Protein AF-A0A1H8CJM3-F1 (afdb_monomer_lite)

Structure (mmCIF, N/CA/C/O backbone):
data_AF-A0A1H8CJM3-F1
#
_entry.id   AF-A0A1H8CJM3-F1
#
loop_
_atom_site.group_PDB
_atom_site.id
_atom_site.type_symbol
_atom_site.label_atom_id
_atom_site.label_alt_id
_atom_site.label_comp_id
_atom_site.label_asym_id
_atom_site.label_entity_id
_atom_site.label_seq_id
_atom_site.pdbx_PDB_ins_code
_atom_site.Cartn_x
_atom_site.Cartn_y
_atom_site.Cartn_z
_atom_site.occupancy
_atom_site.B_iso_or_equiv
_atom_site.auth_seq_id
_atom_site.auth_comp_id
_atom_site.auth_asym_id
_atom_site.auth_atom_id
_atom_site.pdbx_PDB_model_num
ATOM 1 N N . MET A 1 1 ? -11.624 -12.652 6.886 1.00 81.94 1 MET A N 1
ATOM 2 C CA . MET A 1 1 ? -11.262 -12.173 5.536 1.00 81.94 1 MET A CA 1
ATOM 3 C C . MET A 1 1 ? -11.920 -13.095 4.538 1.00 81.94 1 MET A C 1
ATOM 5 O O . MET A 1 1 ? -11.830 -14.307 4.714 1.00 81.94 1 MET A O 1
ATOM 9 N N . LYS A 1 2 ? -12.628 -12.530 3.566 1.00 91.25 2 LYS A N 1
ATOM 10 C CA . LYS A 1 2 ? -13.337 -13.277 2.531 1.00 91.25 2 LYS A CA 1
ATOM 11 C C . LYS A 1 2 ? -12.596 -13.039 1.211 1.00 91.25 2 LYS A C 1
ATOM 13 O O . LYS A 1 2 ? -12.269 -11.884 0.946 1.00 91.25 2 LYS A O 1
ATOM 18 N N . PRO A 1 3 ? -12.258 -14.085 0.439 1.00 92.81 3 PRO A N 1
ATOM 19 C CA . PRO A 1 3 ? -11.780 -13.911 -0.929 1.00 92.81 3 PRO A CA 1
ATOM 20 C C . PRO A 1 3 ? -12.759 -13.055 -1.738 1.00 92.81 3 PRO A C 1
ATOM 22 O O . PRO A 1 3 ? -13.968 -13.166 -1.527 1.00 92.81 3 PRO A O 1
ATOM 25 N N . LEU A 1 4 ? -12.237 -12.202 -2.624 1.00 88.31 4 LEU A N 1
ATOM 26 C CA . LEU A 1 4 ? -13.042 -11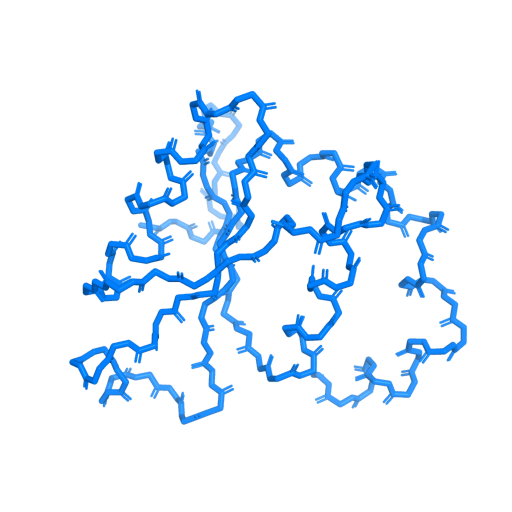.221 -3.358 1.00 88.31 4 LEU A CA 1
ATOM 27 C C . LEU A 1 4 ? -14.158 -11.884 -4.179 1.00 88.31 4 LEU A C 1
ATOM 29 O O . LEU A 1 4 ? -15.2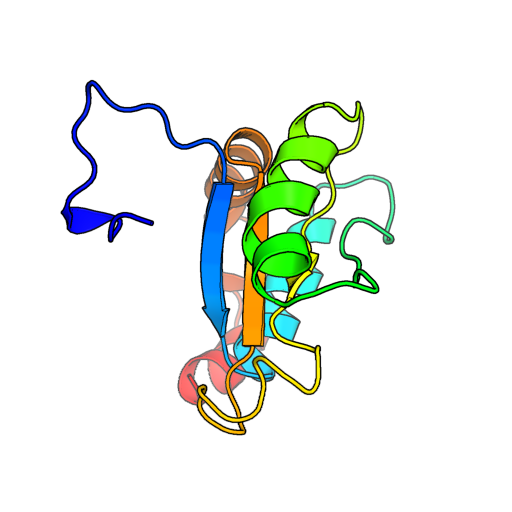91 -11.429 -4.147 1.00 88.31 4 LEU A O 1
ATOM 33 N N . ASP A 1 5 ? -13.864 -13.018 -4.815 1.00 91.81 5 ASP A N 1
ATOM 34 C CA . ASP A 1 5 ? -14.800 -13.835 -5.603 1.00 91.81 5 ASP A CA 1
ATOM 35 C C . ASP A 1 5 ? -15.962 -14.428 -4.790 1.00 91.81 5 ASP A C 1
ATOM 37 O O . ASP A 1 5 ? -16.915 -14.961 -5.355 1.00 91.81 5 ASP A O 1
ATOM 41 N N . LYS A 1 6 ? -15.885 -14.363 -3.458 1.00 93.31 6 LYS A N 1
ATOM 42 C CA . LYS A 1 6 ? -16.933 -14.840 -2.553 1.00 93.31 6 LYS A CA 1
ATOM 43 C C . LYS A 1 6 ? -17.720 -13.705 -1.910 1.00 93.31 6 LYS A C 1
ATOM 45 O O . LYS A 1 6 ? -18.689 -14.005 -1.216 1.00 93.31 6 LYS A O 1
ATOM 50 N N . VAL A 1 7 ? -17.304 -12.450 -2.068 1.00 90.94 7 VAL A N 1
ATOM 51 C CA . VAL A 1 7 ? -18.050 -11.293 -1.555 1.00 90.94 7 VAL A CA 1
ATOM 52 C C . VAL A 1 7 ? -19.353 -11.167 -2.340 1.00 90.94 7 VAL A C 1
ATOM 54 O O . VAL A 1 7 ? -19.351 -11.247 -3.565 1.00 90.94 7 VAL A O 1
ATOM 57 N N . THR A 1 8 ? -20.472 -11.056 -1.631 1.00 92.50 8 THR A N 1
ATOM 58 C CA . THR A 1 8 ? -21.802 -10.905 -2.239 1.00 92.50 8 THR A CA 1
ATOM 59 C C . THR A 1 8 ? -22.171 -9.432 -2.362 1.00 92.50 8 THR A C 1
ATOM 61 O O . THR A 1 8 ? -21.659 -8.618 -1.605 1.00 92.50 8 THR A O 1
ATOM 64 N N . GLU A 1 9 ? -23.105 -9.092 -3.250 1.00 87.38 9 GLU A N 1
ATOM 65 C CA . GLU A 1 9 ? -23.545 -7.700 -3.466 1.00 87.38 9 GLU A CA 1
ATOM 66 C C . GLU A 1 9 ? -24.122 -7.032 -2.202 1.00 87.38 9 GLU A C 1
ATOM 68 O O . GLU A 1 9 ? -24.002 -5.823 -2.036 1.00 87.38 9 GLU A O 1
ATOM 73 N N . ASP A 1 10 ? -24.686 -7.816 -1.278 1.00 92.38 10 ASP A N 1
ATOM 74 C CA . ASP A 1 10 ? -25.222 -7.319 -0.001 1.00 92.38 10 ASP A CA 1
ATOM 75 C C . ASP A 1 10 ? -24.137 -7.043 1.065 1.00 92.38 10 ASP A C 1
ATOM 77 O O . ASP A 1 10 ? -24.442 -6.588 2.171 1.00 92.38 10 ASP A O 1
ATOM 81 N N . GLU A 1 11 ? -22.872 -7.369 0.784 1.00 91.19 11 GLU A N 1
ATOM 82 C CA . GLU A 1 11 ? -21.750 -7.152 1.695 1.00 91.19 11 GLU A CA 1
ATOM 83 C C . GLU A 1 11 ? -20.947 -5.925 1.267 1.00 91.19 11 GLU A C 1
ATOM 85 O O . GLU A 1 11 ? -20.465 -5.842 0.143 1.00 91.19 11 GLU A O 1
ATOM 90 N N . GLU A 1 12 ? -20.718 -5.005 2.201 1.00 89.31 12 GLU A N 1
ATOM 91 C CA . GLU A 1 12 ? -19.870 -3.837 1.972 1.00 89.31 12 GLU A CA 1
ATOM 92 C C . GLU A 1 12 ? -18.468 -4.081 2.567 1.00 89.31 12 GLU A C 1
ATOM 94 O O . GLU A 1 12 ? -18.315 -4.143 3.798 1.00 89.31 12 GLU A O 1
ATOM 99 N N . PRO A 1 13 ? -17.417 -4.242 1.740 1.00 93.50 13 PRO A N 1
ATOM 100 C CA . PRO A 1 13 ? -16.056 -4.365 2.239 1.00 93.50 13 PRO A CA 1
ATOM 101 C C . PRO A 1 13 ? -15.631 -3.092 2.971 1.00 93.50 13 PRO A C 1
ATOM 103 O O . PRO A 1 13 ? -15.969 -1.983 2.579 1.00 93.50 13 PRO A O 1
ATOM 106 N N . LYS A 1 14 ? -14.831 -3.236 4.030 1.00 94.25 14 LYS A N 1
ATOM 107 C CA . LYS A 1 14 ? -14.215 -2.080 4.712 1.00 94.25 14 LYS A CA 1
ATOM 108 C C . LYS A 1 14 ? -12.744 -1.899 4.362 1.00 94.25 14 LYS A C 1
ATOM 110 O O . LYS A 1 14 ? -12.234 -0.784 4.384 1.00 94.25 14 LYS A O 1
ATOM 115 N N . VAL A 1 15 ? -12.066 -2.990 4.018 1.00 96.88 15 VAL A N 1
ATOM 116 C CA . VAL A 1 15 ? -10.643 -3.004 3.673 1.00 96.88 15 VAL A CA 1
ATOM 117 C C . VAL A 1 15 ? -10.408 -4.043 2.589 1.00 96.88 15 VAL A C 1
ATOM 119 O O . VAL A 1 15 ? -10.887 -5.174 2.701 1.00 96.88 15 VAL A O 1
ATOM 122 N N . ILE A 1 16 ? -9.616 -3.675 1.588 1.00 97.56 16 ILE A N 1
ATOM 123 C CA . ILE A 1 16 ? -9.047 -4.594 0.606 1.00 97.56 16 ILE A CA 1
ATOM 124 C C . ILE A 1 16 ? -7.633 -4.953 1.047 1.00 97.56 16 ILE A C 1
ATOM 126 O O . ILE A 1 16 ? -6.833 -4.074 1.360 1.00 97.56 16 ILE A O 1
ATOM 130 N N . VAL A 1 17 ? -7.326 -6.248 1.095 1.00 97.94 17 VAL A N 1
ATOM 131 C CA . VAL A 1 17 ? -6.013 -6.759 1.503 1.00 97.94 17 VAL A CA 1
ATOM 132 C C . VAL A 1 17 ? -5.414 -7.552 0.353 1.00 97.94 17 VAL A C 1
ATOM 134 O O . VAL A 1 17 ? -5.917 -8.619 0.001 1.00 97.94 17 VAL A O 1
ATOM 137 N N . PHE A 1 18 ? -4.305 -7.062 -0.188 1.00 97.75 18 PHE A N 1
ATOM 138 C CA . PHE A 1 18 ? -3.493 -7.787 -1.154 1.00 97.75 18 PHE A CA 1
ATOM 139 C C . PHE A 1 18 ? -2.351 -8.511 -0.449 1.00 97.75 18 PHE A C 1
ATOM 141 O O . PHE A 1 18 ? -1.706 -7.947 0.433 1.00 97.75 18 PHE A O 1
ATOM 148 N N . LEU A 1 19 ? -2.067 -9.743 -0.868 1.00 97.06 19 LEU A N 1
ATOM 149 C CA . LEU A 1 19 ? -0.819 -10.431 -0.543 1.00 97.06 19 LEU A CA 1
ATOM 150 C C . LEU A 1 19 ? 0.152 -10.196 -1.693 1.00 97.06 19 LEU A C 1
ATOM 152 O O . LEU A 1 19 ? -0.144 -10.569 -2.825 1.00 97.06 19 LEU A O 1
ATOM 156 N N . VAL A 1 20 ? 1.266 -9.529 -1.408 1.00 98.06 20 VAL A N 1
ATOM 157 C CA . VAL A 1 20 ? 2.093 -8.892 -2.435 1.00 98.06 20 VAL A CA 1
ATOM 158 C C . VAL A 1 20 ? 3.577 -9.128 -2.235 1.00 98.06 20 VAL A C 1
ATOM 160 O O . VAL A 1 20 ? 4.066 -9.165 -1.106 1.00 98.06 20 VAL A O 1
ATOM 163 N N . ASN A 1 21 ? 4.295 -9.250 -3.348 1.00 97.44 21 ASN A N 1
ATOM 164 C CA . ASN A 1 21 ? 5.751 -9.234 -3.384 1.00 97.44 21 ASN A CA 1
ATOM 165 C C . ASN A 1 21 ? 6.308 -7.796 -3.458 1.00 97.44 21 ASN A C 1
ATOM 167 O O . ASN A 1 21 ? 5.560 -6.818 -3.490 1.00 97.44 21 ASN A O 1
ATOM 171 N N . ALA A 1 22 ? 7.635 -7.657 -3.493 1.00 97.19 22 ALA A N 1
ATOM 172 C CA . ALA A 1 22 ? 8.288 -6.349 -3.545 1.00 97.19 22 ALA A CA 1
ATOM 173 C C . ALA A 1 22 ? 7.901 -5.513 -4.782 1.00 97.19 22 ALA A C 1
ATOM 175 O O . ALA A 1 22 ? 7.694 -4.310 -4.648 1.00 97.19 22 ALA A O 1
ATOM 176 N N . ASP A 1 23 ? 7.754 -6.132 -5.956 1.00 97.50 23 ASP A N 1
ATOM 177 C CA . ASP A 1 23 ? 7.386 -5.424 -7.190 1.00 97.50 23 ASP A CA 1
ATOM 178 C C . ASP A 1 23 ? 5.947 -4.904 -7.124 1.00 97.50 23 ASP A C 1
ATOM 180 O O . ASP A 1 23 ? 5.674 -3.747 -7.449 1.00 97.50 23 ASP A O 1
ATOM 184 N N . GLN A 1 24 ? 5.031 -5.729 -6.618 1.00 97.94 24 GLN A N 1
ATOM 185 C CA . GLN A 1 24 ? 3.644 -5.340 -6.377 1.00 97.94 24 GLN A CA 1
ATOM 186 C C . GLN A 1 24 ? 3.539 -4.229 -5.322 1.00 97.94 24 GLN A C 1
ATOM 188 O O . GLN A 1 24 ? 2.752 -3.304 -5.504 1.00 97.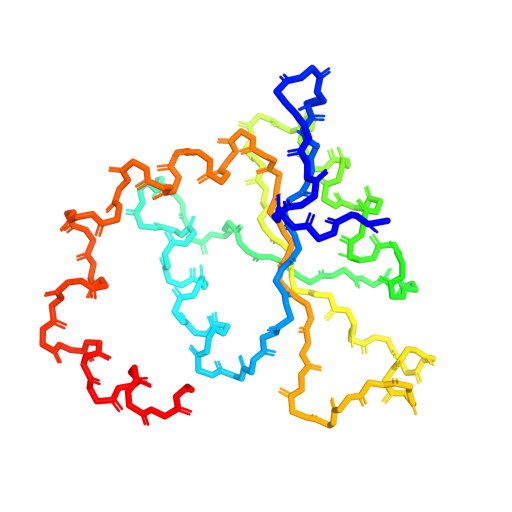94 24 GLN A O 1
ATOM 193 N N . ILE A 1 25 ? 4.358 -4.255 -4.261 1.00 97.75 25 ILE A N 1
ATOM 194 C CA . ILE A 1 25 ? 4.440 -3.148 -3.290 1.00 97.75 25 ILE A CA 1
ATOM 195 C C . ILE A 1 25 ? 4.917 -1.868 -3.970 1.00 97.75 25 ILE A C 1
ATOM 197 O O .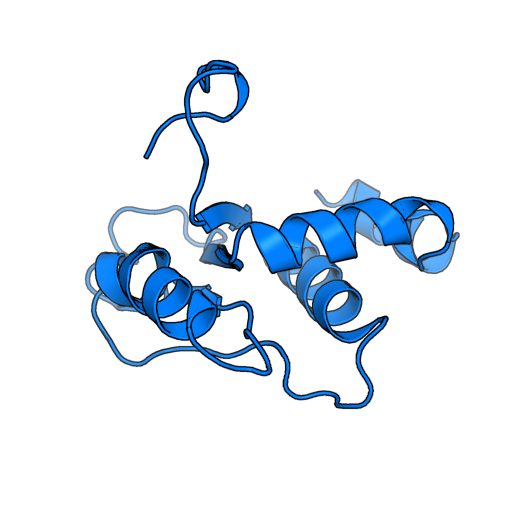 ILE A 1 25 ? 4.340 -0.814 -3.713 1.00 97.75 25 ILE A O 1
ATOM 201 N N . SER A 1 26 ? 5.940 -1.928 -4.829 1.00 96.88 26 SER A N 1
ATOM 202 C CA . SER A 1 26 ? 6.410 -0.752 -5.572 1.00 96.88 26 SER A CA 1
ATOM 203 C C . SER A 1 26 ? 5.301 -0.155 -6.437 1.00 96.88 26 SER A C 1
ATOM 205 O O . SER A 1 26 ? 5.070 1.052 -6.373 1.00 96.88 26 SER A O 1
ATOM 207 N N . GLY A 1 27 ? 4.574 -0.997 -7.177 1.00 97.25 27 GLY A N 1
ATOM 208 C CA . GLY A 1 27 ? 3.438 -0.568 -7.993 1.00 97.25 27 GLY A CA 1
ATOM 209 C C . GLY A 1 27 ? 2.322 0.059 -7.158 1.00 97.25 27 GLY A C 1
ATOM 210 O O . GLY A 1 27 ? 1.942 1.203 -7.391 1.00 97.25 27 GLY A O 1
ATOM 211 N N . LEU A 1 28 ? 1.839 -0.646 -6.133 1.00 97.94 28 LEU A N 1
ATOM 212 C CA . LEU A 1 28 ? 0.757 -0.164 -5.269 1.00 97.94 28 LEU A CA 1
ATOM 213 C C . LEU A 1 28 ? 1.143 1.091 -4.484 1.00 97.94 28 LEU A C 1
ATOM 215 O O . LEU A 1 28 ? 0.306 1.963 -4.283 1.00 97.94 28 LEU A O 1
ATOM 219 N N . THR A 1 29 ? 2.408 1.218 -4.075 1.00 97.81 29 THR A N 1
ATOM 220 C CA . THR A 1 29 ? 2.881 2.409 -3.359 1.00 97.81 29 THR A CA 1
ATOM 221 C C . THR A 1 29 ? 2.888 3.634 -4.257 1.00 97.81 29 THR A C 1
ATOM 223 O O . THR A 1 29 ? 2.433 4.701 -3.845 1.00 97.81 29 THR A O 1
ATOM 226 N N . PHE A 1 30 ? 3.382 3.490 -5.488 1.00 96.88 30 PHE A N 1
ATOM 227 C CA . PHE A 1 30 ? 3.355 4.581 -6.455 1.00 96.88 30 PHE A CA 1
ATOM 228 C C . PHE A 1 30 ? 1.914 4.935 -6.830 1.00 96.88 30 PHE A C 1
ATOM 230 O O . PHE A 1 30 ? 1.556 6.108 -6.877 1.00 96.88 30 PHE A O 1
ATOM 237 N N . PHE A 1 31 ? 1.067 3.919 -7.010 1.00 97.56 31 PHE A N 1
ATOM 238 C CA . PHE A 1 31 ? -0.324 4.118 -7.384 1.00 97.56 31 PHE A CA 1
ATOM 239 C C . PHE A 1 31 ? -1.152 4.792 -6.290 1.00 97.56 31 PHE A C 1
ATOM 241 O O . PHE A 1 31 ? -1.893 5.720 -6.578 1.00 97.56 31 PHE A O 1
ATOM 248 N N . ALA A 1 32 ? -0.967 4.408 -5.026 1.00 97.50 32 ALA A N 1
ATOM 249 C CA . ALA A 1 32 ? -1.680 5.008 -3.898 1.00 97.50 32 ALA A CA 1
ATOM 250 C C . ALA A 1 32 ? -1.411 6.516 -3.727 1.00 97.50 32 ALA A C 1
ATOM 252 O O . ALA A 1 32 ? -2.195 7.193 -3.064 1.00 97.50 32 ALA A O 1
ATOM 253 N N . ASN A 1 33 ? -0.325 7.035 -4.311 1.00 97.25 33 ASN A N 1
ATOM 254 C CA . ASN A 1 33 ? 0.031 8.455 -4.300 1.00 97.25 33 ASN A CA 1
ATOM 255 C C . ASN A 1 33 ? -0.269 9.173 -5.629 1.00 97.25 33 ASN A C 1
ATOM 257 O O . ASN A 1 33 ? -0.007 10.366 -5.726 1.00 97.25 33 ASN A O 1
ATOM 261 N N . TYR A 1 34 ? -0.759 8.472 -6.654 1.00 96.38 34 TYR A N 1
ATOM 262 C CA . TYR A 1 34 ? -0.862 8.995 -8.020 1.00 96.38 34 TYR A CA 1
ATOM 263 C C . TYR A 1 34 ? -1.778 10.224 -8.132 1.00 96.38 34 TYR A C 1
ATOM 265 O O . TYR A 1 34 ? -1.416 11.217 -8.756 1.00 96.38 34 TYR A O 1
ATOM 273 N N . ASP A 1 35 ? -2.943 10.152 -7.503 1.00 94.81 35 ASP A N 1
ATOM 274 C CA . ASP A 1 35 ? -4.021 11.145 -7.525 1.00 94.81 35 ASP A CA 1
ATOM 275 C C . ASP A 1 35 ? -4.047 12.032 -6.266 1.00 94.81 35 ASP A C 1
ATOM 277 O O . ASP A 1 35 ? -4.922 12.881 -6.109 1.00 94.81 35 ASP A O 1
ATOM 281 N N . GLN A 1 36 ? -3.083 11.855 -5.361 1.00 94.62 36 GLN A N 1
ATOM 282 C CA . GLN A 1 36 ? -3.048 12.554 -4.080 1.00 94.62 36 GLN A CA 1
ATOM 283 C C . GLN A 1 36 ? -2.162 13.809 -4.136 1.00 94.62 36 GLN A C 1
ATOM 285 O O . GLN A 1 36 ? -1.109 13.812 -4.776 1.00 94.62 36 GLN A O 1
ATOM 290 N N . PRO A 1 37 ? -2.526 14.887 -3.414 1.00 93.56 37 PRO A N 1
ATOM 291 C CA . PRO A 1 37 ? -1.716 16.104 -3.354 1.00 93.56 37 PRO A CA 1
ATOM 292 C C . PRO A 1 37 ? -0.433 15.931 -2.524 1.00 93.56 37 PRO A C 1
ATOM 294 O O . PRO A 1 37 ? 0.464 16.774 -2.590 1.00 93.56 37 PRO A O 1
ATOM 297 N N . THR A 1 38 ? -0.341 14.865 -1.723 1.00 94.81 38 THR A N 1
ATOM 298 C CA . THR A 1 38 ? 0.825 14.537 -0.894 1.00 94.81 38 THR A CA 1
ATOM 299 C C . THR A 1 38 ? 1.468 13.219 -1.328 1.00 94.81 38 THR A C 1
ATOM 301 O O . THR A 1 38 ? 0.908 12.463 -2.115 1.00 94.81 38 THR A O 1
ATOM 304 N N . GLN A 1 39 ? 2.670 12.938 -0.818 1.00 94.31 39 GLN A N 1
ATOM 305 C CA . GLN A 1 39 ? 3.455 11.740 -1.162 1.00 94.31 39 GLN A CA 1
ATOM 306 C C . GLN A 1 39 ? 3.573 10.745 0.007 1.00 94.31 39 GLN A C 1
ATOM 308 O O . GLN A 1 39 ? 4.381 9.819 -0.029 1.00 94.31 39 GLN A O 1
ATOM 313 N N . ASP A 1 40 ? 2.800 10.949 1.074 1.00 95.56 40 ASP A N 1
ATOM 314 C CA . ASP A 1 40 ? 2.872 10.198 2.326 1.00 95.56 40 ASP A CA 1
ATOM 315 C C . ASP A 1 40 ? 1.629 9.321 2.567 1.00 95.56 40 ASP A C 1
ATOM 317 O O . ASP A 1 40 ? 1.257 9.072 3.716 1.00 95.56 40 ASP A O 1
ATOM 321 N N . ASN A 1 41 ? 1.004 8.823 1.491 1.00 97.31 41 ASN A N 1
ATOM 322 C CA . ASN A 1 41 ? -0.259 8.065 1.528 1.00 97.31 41 ASN A CA 1
ATOM 323 C C . ASN A 1 41 ? -0.090 6.556 1.757 1.00 97.31 41 ASN A C 1
ATOM 325 O O . ASN A 1 41 ? -1.058 5.797 1.725 1.00 97.31 41 ASN A O 1
ATOM 329 N N . VAL A 1 42 ? 1.140 6.108 2.014 1.00 98.06 42 VAL A N 1
ATOM 330 C CA . VAL A 1 42 ? 1.457 4.719 2.364 1.00 98.06 42 VAL A CA 1
ATOM 331 C C . VAL A 1 42 ? 2.302 4.703 3.623 1.00 98.06 42 VAL A C 1
ATOM 333 O O . VAL A 1 42 ? 3.262 5.462 3.749 1.00 98.06 42 VAL A O 1
ATOM 336 N N . THR A 1 43 ? 1.956 3.835 4.568 1.00 96.75 43 THR A N 1
ATOM 337 C CA . THR A 1 43 ? 2.658 3.745 5.848 1.00 96.75 43 THR A CA 1
ATOM 338 C C . THR A 1 43 ? 2.889 2.304 6.296 1.00 96.75 43 THR A C 1
ATOM 340 O O . THR A 1 43 ? 2.303 1.356 5.775 1.00 96.75 43 THR A O 1
ATOM 343 N N . THR A 1 44 ? 3.773 2.133 7.275 1.00 95.81 44 THR A N 1
ATOM 344 C CA . THR A 1 44 ? 3.945 0.877 8.014 1.00 95.81 44 THR A CA 1
ATOM 345 C C . THR A 1 44 ? 3.530 1.107 9.460 1.00 95.81 44 THR A C 1
ATOM 347 O O . THR A 1 44 ? 3.673 2.206 9.992 1.00 95.81 44 THR A O 1
ATOM 350 N N . PHE A 1 45 ? 3.018 0.066 10.112 1.00 94.12 45 PHE A N 1
ATOM 351 C CA . PHE A 1 45 ? 2.535 0.159 11.485 1.00 94.12 45 PHE A CA 1
ATOM 352 C C . PHE A 1 45 ? 3.298 -0.786 12.411 1.00 94.12 45 PHE A C 1
ATOM 354 O O . PHE A 1 45 ? 3.450 -1.972 12.112 1.00 94.12 45 PHE A O 1
ATOM 361 N N . PHE A 1 46 ? 3.730 -0.276 13.567 1.00 94.62 46 PHE A N 1
ATOM 362 C CA . PHE A 1 46 ? 4.296 -1.103 14.627 1.00 94.62 46 PHE A CA 1
ATOM 363 C C . PHE A 1 46 ? 3.176 -1.806 15.403 1.00 94.62 46 PHE A C 1
ATOM 365 O O . PHE A 1 46 ? 2.523 -1.218 16.261 1.00 94.62 46 PHE A O 1
ATOM 372 N N . GLY A 1 47 ? 2.956 -3.084 15.106 1.00 93.31 47 GLY A N 1
ATOM 373 C CA . GLY A 1 47 ? 1.967 -3.909 15.791 1.00 93.31 47 GLY A CA 1
ATOM 374 C C . GLY A 1 47 ? 1.974 -5.343 15.284 1.00 93.31 47 GLY A C 1
ATOM 375 O O . GLY A 1 47 ? 2.763 -5.697 14.414 1.00 93.31 47 GLY A O 1
ATOM 376 N N . ALA A 1 48 ? 1.086 -6.176 15.825 1.00 95.56 48 ALA A N 1
ATOM 377 C CA . ALA A 1 48 ? 0.912 -7.540 15.332 1.00 95.56 48 ALA A CA 1
ATOM 378 C C . ALA A 1 48 ? 0.374 -7.551 13.891 1.00 95.56 48 ALA A C 1
ATOM 380 O O . ALA A 1 48 ? -0.302 -6.612 13.466 1.00 95.56 48 ALA A O 1
ATOM 381 N N . GLY A 1 49 ? 0.589 -8.648 13.164 1.00 93.69 49 GLY A N 1
ATOM 382 C CA . GLY A 1 49 ? 0.224 -8.748 11.749 1.00 93.69 49 GLY A CA 1
ATOM 383 C C . GLY A 1 49 ? -1.256 -8.504 11.488 1.00 93.69 49 GLY A C 1
ATOM 384 O O . GLY A 1 49 ? -1.613 -7.799 10.551 1.00 93.69 49 GLY A O 1
ATOM 385 N N . CYS A 1 50 ? -2.136 -8.988 12.367 1.00 93.75 50 CYS A N 1
ATOM 386 C CA . CYS A 1 50 ? -3.569 -8.702 12.282 1.00 93.75 50 CYS A CA 1
ATOM 387 C C . CYS A 1 50 ? -3.903 -7.211 12.476 1.00 93.75 50 CYS A C 1
ATOM 389 O O . CYS A 1 50 ? -4.846 -6.714 11.862 1.00 93.75 50 CYS A O 1
ATOM 391 N N . HIS A 1 51 ? -3.128 -6.485 13.288 1.00 95.88 51 HIS A N 1
ATOM 392 C CA . HIS A 1 51 ? -3.330 -5.053 13.492 1.00 95.88 51 HIS A CA 1
ATOM 393 C C . HIS A 1 51 ? -2.917 -4.272 12.249 1.00 95.88 51 HIS A C 1
ATOM 395 O O . HIS A 1 51 ? -3.709 -3.476 11.763 1.00 95.88 51 HIS A O 1
ATOM 401 N N . SER A 1 52 ? -1.723 -4.528 11.707 1.00 95.56 52 SER A N 1
ATOM 402 C CA . SER A 1 52 ? -1.233 -3.829 10.511 1.00 95.56 52 SER A CA 1
ATOM 403 C C . SER A 1 52 ? -2.007 -4.187 9.237 1.00 95.56 52 SER A C 1
ATOM 405 O O . SER A 1 52 ? -2.099 -3.358 8.339 1.00 95.56 52 SER A O 1
ATOM 407 N N . THR A 1 53 ? -2.597 -5.385 9.170 1.00 96.50 53 THR A N 1
ATOM 408 C CA . THR A 1 53 ? -3.331 -5.872 7.985 1.00 96.50 53 THR A CA 1
ATOM 409 C C . THR A 1 53 ? -4.825 -5.531 8.006 1.00 96.50 53 THR A C 1
ATOM 411 O O . THR A 1 53 ? -5.431 -5.386 6.953 1.00 96.50 53 THR A O 1
ATOM 414 N N . ILE A 1 54 ? -5.460 -5.442 9.182 1.00 95.44 54 ILE A N 1
ATOM 415 C CA . ILE A 1 54 ? -6.929 -5.314 9.274 1.00 95.44 54 ILE A CA 1
ATOM 416 C C . ILE A 1 54 ? -7.338 -4.120 10.127 1.00 95.44 54 ILE A C 1
ATOM 418 O O . ILE A 1 54 ? -8.039 -3.236 9.647 1.00 95.44 54 ILE A O 1
ATOM 422 N N . LEU A 1 55 ? -6.911 -4.078 11.391 1.00 96.00 55 LEU A N 1
ATOM 423 C CA . LEU A 1 55 ? -7.440 -3.090 12.336 1.00 96.00 55 LEU A CA 1
ATOM 424 C C . LEU A 1 55 ? -6.994 -1.668 11.995 1.00 96.00 55 LEU A C 1
ATOM 426 O O . LEU A 1 55 ? -7.808 -0.757 11.980 1.00 96.00 55 LEU A O 1
ATOM 430 N N . GLN A 1 56 ? -5.716 -1.476 11.685 1.00 97.00 56 GLN A N 1
ATOM 431 C CA . GLN A 1 56 ? -5.188 -0.157 11.356 1.00 97.00 56 GLN A CA 1
ATOM 432 C C . GLN A 1 56 ? -5.719 0.402 10.032 1.00 97.00 56 GLN A C 1
ATOM 434 O O . GLN A 1 56 ? -6.072 1.575 10.024 1.00 97.00 56 GLN A O 1
ATOM 439 N N . PRO A 1 57 ? -5.868 -0.380 8.946 1.00 96.31 57 PRO A N 1
ATOM 440 C CA . PRO A 1 57 ? -6.577 0.094 7.757 1.00 96.31 57 PRO A CA 1
ATOM 441 C C . PRO A 1 57 ? -8.040 0.492 8.035 1.00 96.31 57 PRO A C 1
ATOM 443 O O . PRO A 1 57 ? -8.496 1.498 7.505 1.00 96.31 57 PRO A O 1
ATOM 446 N N . ILE A 1 58 ? -8.761 -0.227 8.910 1.00 95.94 58 ILE A N 1
ATOM 447 C CA . ILE A 1 58 ? -10.109 0.186 9.357 1.00 95.94 58 ILE A CA 1
ATOM 448 C C . ILE A 1 58 ? -10.055 1.510 10.133 1.00 95.94 58 ILE A C 1
ATOM 450 O O . ILE A 1 58 ? -10.926 2.356 9.974 1.00 95.94 58 ILE A O 1
ATOM 454 N N . GLU A 1 59 ? -9.050 1.721 10.983 1.00 96.12 59 GLU A N 1
ATOM 455 C CA . GLU A 1 59 ? -8.896 3.009 11.669 1.00 96.12 59 GLU A CA 1
ATOM 456 C C . GLU A 1 59 ? -8.522 4.139 10.694 1.00 96.12 59 GLU A C 1
ATOM 458 O O . GLU A 1 59 ? -9.037 5.247 10.827 1.00 96.12 59 GLU A O 1
ATOM 463 N N . GLN A 1 60 ? -7.695 3.867 9.677 1.00 94.19 60 GLN A N 1
ATOM 464 C CA . GLN A 1 60 ? -7.360 4.838 8.627 1.00 94.19 60 GLN A CA 1
ATOM 465 C C . GLN A 1 60 ? -8.573 5.256 7.798 1.00 94.19 60 GLN A C 1
ATOM 467 O O . GLN A 1 60 ? -8.618 6.403 7.368 1.00 94.19 60 GLN A O 1
ATOM 472 N N . SER A 1 61 ? -9.573 4.388 7.621 1.00 93.44 61 SER A N 1
ATOM 473 C CA . SER A 1 61 ? -10.805 4.743 6.901 1.00 93.44 61 SER A CA 1
ATOM 474 C C . SER A 1 61 ? -11.648 5.809 7.613 1.00 93.44 61 SER A C 1
ATOM 476 O O . SER A 1 61 ? -12.655 6.243 7.073 1.00 93.44 61 SER A O 1
ATOM 478 N N . LYS A 1 62 ? -11.291 6.194 8.845 1.00 94.25 62 LYS A N 1
ATOM 479 C CA . LYS A 1 62 ? -11.938 7.278 9.601 1.00 94.25 62 LYS A CA 1
ATOM 480 C C . LYS A 1 62 ? -11.177 8.606 9.496 1.00 94.25 62 LYS A C 1
ATOM 482 O O . LYS A 1 62 ? -11.617 9.593 10.077 1.00 94.25 62 LYS A O 1
ATOM 487 N N . SER A 1 63 ? -10.010 8.606 8.850 1.00 92.06 63 SER A N 1
ATOM 488 C CA . SER A 1 63 ? -9.195 9.796 8.593 1.00 92.06 63 SER A CA 1
ATOM 489 C C . SER A 1 63 ? -9.727 10.537 7.370 1.00 92.06 63 SER A C 1
ATOM 491 O O . SER A 1 63 ? -10.155 9.895 6.416 1.00 92.06 63 SER A O 1
ATOM 493 N N . ASP A 1 64 ? -9.603 11.864 7.357 1.00 88.31 64 ASP A N 1
ATOM 494 C CA . ASP A 1 64 ? -9.909 12.681 6.172 1.00 88.31 64 ASP A CA 1
ATOM 495 C C . ASP A 1 64 ? -8.998 12.326 4.984 1.00 88.31 64 ASP A C 1
ATOM 497 O O . ASP A 1 64 ? -9.378 12.470 3.826 1.00 88.31 64 ASP A O 1
ATOM 501 N N . THR A 1 65 ? -7.781 11.855 5.275 1.00 88.38 65 THR A N 1
ATOM 502 C CA . THR A 1 65 ? -6.807 11.370 4.291 1.00 88.38 65 THR A CA 1
ATOM 503 C C . THR A 1 65 ? -6.401 9.931 4.631 1.00 88.38 65 THR A C 1
ATOM 505 O O . THR A 1 65 ? -5.449 9.705 5.391 1.00 88.38 65 THR A O 1
ATOM 508 N N . PRO A 1 66 ? -7.157 8.927 4.151 1.00 94.00 66 PRO A N 1
ATOM 509 C CA . PRO A 1 66 ? -6.898 7.526 4.457 1.00 94.00 66 PRO A CA 1
ATOM 510 C C . PRO A 1 66 ? -5.606 7.038 3.795 1.00 94.00 66 PRO A C 1
ATOM 512 O O . PRO A 1 66 ? -5.435 7.122 2.580 1.00 94.00 66 PRO A O 1
ATOM 515 N N . LYS A 1 67 ? -4.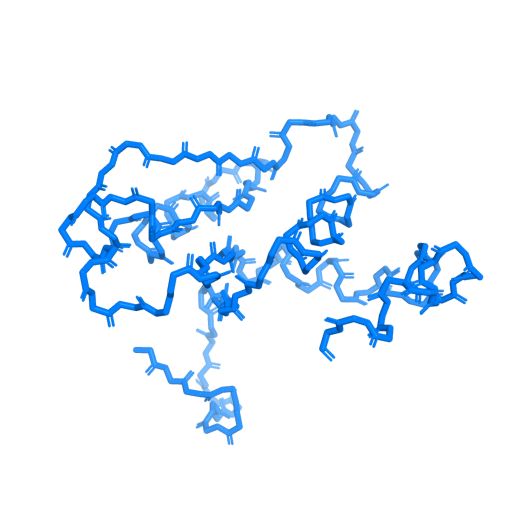703 6.458 4.592 1.00 96.69 67 LYS A N 1
ATOM 516 C CA . LYS A 1 67 ? -3.452 5.869 4.092 1.00 96.69 67 LYS A CA 1
ATOM 517 C C . LYS A 1 67 ? -3.596 4.372 3.850 1.00 96.69 67 LYS A C 1
ATOM 519 O O . LYS A 1 67 ? -4.258 3.671 4.616 1.00 96.69 67 LYS A O 1
ATOM 524 N N . ALA A 1 68 ? -2.908 3.863 2.832 1.00 97.94 68 ALA A N 1
ATOM 525 C CA . ALA A 1 68 ? -2.697 2.430 2.671 1.00 97.94 68 ALA A CA 1
ATOM 526 C C . ALA A 1 68 ? -1.573 1.935 3.599 1.00 97.94 68 ALA A C 1
ATOM 528 O O . ALA A 1 68 ? -0.662 2.685 3.964 1.00 97.94 68 ALA A O 1
ATOM 529 N N . LEU A 1 69 ? -1.622 0.660 3.986 1.00 98.19 69 LEU A N 1
ATOM 530 C CA . LEU A 1 69 ? -0.663 0.068 4.915 1.00 98.19 69 LEU A CA 1
ATOM 531 C C . LEU A 1 69 ? 0.087 -1.114 4.322 1.00 98.19 69 LEU A C 1
ATOM 533 O O . LEU A 1 69 ? -0.513 -2.066 3.822 1.00 98.19 69 LEU A O 1
ATOM 537 N N . ILE A 1 70 ? 1.402 -1.105 4.519 1.00 98.38 70 ILE A N 1
ATOM 538 C CA . ILE A 1 70 ? 2.246 -2.288 4.382 1.00 98.38 70 ILE A CA 1
ATOM 539 C C . ILE A 1 70 ? 2.239 -3.026 5.728 1.00 98.38 70 ILE A C 1
ATOM 541 O O . ILE A 1 70 ? 2.684 -2.499 6.753 1.00 98.38 70 ILE A O 1
ATOM 545 N N . GLY A 1 71 ? 1.713 -4.248 5.720 1.00 97.12 71 GLY A N 1
ATOM 546 C CA . GLY A 1 71 ? 1.542 -5.102 6.895 1.00 97.12 71 GLY A CA 1
ATOM 547 C C . GLY A 1 71 ? 2.283 -6.432 6.778 1.00 97.12 71 GLY A C 1
ATOM 548 O O . GLY A 1 71 ? 3.117 -6.628 5.894 1.00 97.12 71 GLY A O 1
ATOM 549 N N . LEU A 1 72 ? 2.005 -7.346 7.713 1.00 96.75 72 LEU A N 1
ATOM 550 C CA . LEU A 1 72 ? 2.739 -8.613 7.877 1.00 96.75 72 LEU A CA 1
ATOM 551 C C . LEU A 1 72 ? 4.256 -8.423 8.047 1.00 96.75 72 LEU A C 1
ATOM 553 O O . LEU A 1 72 ? 5.040 -9.289 7.665 1.00 96.75 72 LEU A O 1
ATOM 557 N N . THR A 1 73 ? 4.676 -7.295 8.620 1.00 95.94 73 THR A N 1
ATOM 558 C CA . THR A 1 73 ? 6.081 -6.962 8.899 1.00 95.94 73 THR A CA 1
ATOM 559 C C . THR A 1 73 ? 6.552 -7.469 10.263 1.00 95.94 73 THR A C 1
ATOM 561 O O . THR A 1 73 ? 7.753 -7.510 10.527 1.00 95.94 73 THR A O 1
ATOM 564 N N . ASP A 1 74 ? 5.633 -7.879 11.139 1.00 95.81 74 ASP A N 1
ATOM 565 C CA . ASP A 1 74 ? 5.966 -8.288 12.496 1.00 95.81 74 ASP A CA 1
ATOM 566 C C . ASP A 1 74 ? 6.596 -9.696 12.542 1.00 95.81 74 ASP A C 1
ATOM 568 O O . ASP A 1 74 ? 6.130 -10.618 11.861 1.00 95.81 74 ASP A O 1
ATOM 572 N N . PRO A 1 75 ? 7.615 -9.929 13.393 1.00 95.12 75 PRO A N 1
ATOM 573 C CA . PRO A 1 75 ? 8.309 -11.218 13.445 1.00 95.12 75 PRO A CA 1
ATOM 574 C C . PRO A 1 75 ? 7.418 -12.417 13.787 1.00 95.12 75 PRO A C 1
ATOM 576 O O . PRO A 1 75 ? 7.790 -13.555 13.498 1.00 95.12 75 PRO A O 1
ATOM 579 N N . SER A 1 76 ? 6.272 -12.193 14.441 1.00 94.00 76 SER A N 1
ATOM 580 C CA . SER A 1 76 ? 5.366 -13.279 14.807 1.00 94.00 76 SER A CA 1
ATOM 581 C C . SER A 1 76 ? 4.586 -13.792 13.596 1.00 94.00 76 SER A C 1
ATOM 583 O O . SER A 1 76 ? 4.504 -15.006 13.425 1.00 94.00 76 SER A O 1
ATOM 585 N N . ALA A 1 77 ? 4.127 -12.907 12.705 1.00 94.31 77 ALA A N 1
ATOM 586 C CA . ALA A 1 77 ? 3.462 -13.280 11.461 1.00 94.31 77 ALA A CA 1
ATOM 587 C C . ALA A 1 77 ? 4.444 -13.759 10.383 1.00 94.31 77 ALA A C 1
ATOM 589 O O . ALA A 1 77 ? 4.128 -14.714 9.675 1.00 94.31 77 ALA A O 1
ATOM 590 N N . ARG A 1 78 ? 5.655 -13.173 10.292 1.00 95.25 78 ARG A N 1
ATOM 591 C CA . ARG A 1 78 ? 6.675 -13.535 9.276 1.00 95.25 78 ARG A CA 1
ATOM 592 C C . ARG A 1 78 ? 7.025 -15.027 9.238 1.00 95.25 78 ARG A C 1
ATOM 594 O O . ARG A 1 78 ? 7.492 -15.507 8.214 1.00 95.25 78 ARG A O 1
ATOM 601 N N . LYS A 1 79 ? 6.814 -15.761 10.334 1.00 95.56 79 LYS A N 1
ATOM 602 C CA . LYS A 1 79 ? 7.066 -17.210 10.429 1.00 95.56 79 LYS A CA 1
ATOM 603 C C . LYS A 1 79 ? 6.073 -18.060 9.632 1.00 95.56 79 LYS A C 1
ATOM 605 O O . LYS A 1 79 ? 6.373 -19.213 9.346 1.00 95.56 79 LYS A O 1
ATOM 610 N N . PHE A 1 80 ? 4.895 -17.517 9.334 1.00 94.94 80 PHE A N 1
ATOM 611 C CA . PHE A 1 80 ? 3.753 -18.265 8.803 1.00 94.94 80 PHE A CA 1
ATOM 612 C C . PHE A 1 80 ? 3.359 -17.852 7.382 1.00 94.94 80 PHE A C 1
ATOM 614 O O . PHE A 1 80 ? 2.384 -18.366 6.844 1.00 94.94 80 PHE A O 1
ATOM 621 N N . VAL A 1 81 ? 4.100 -16.925 6.778 1.00 95.06 81 VAL A N 1
ATOM 622 C CA . VAL A 1 81 ? 3.862 -16.420 5.423 1.00 95.06 81 VAL A CA 1
ATOM 623 C C . VAL A 1 81 ? 5.131 -16.559 4.592 1.00 95.06 81 VAL A C 1
ATOM 625 O O . VAL A 1 81 ? 6.232 -16.629 5.139 1.00 95.06 81 VAL A O 1
ATOM 628 N N . ASP A 1 82 ? 4.987 -16.612 3.268 1.00 97.12 82 ASP A N 1
ATOM 629 C CA . ASP A 1 82 ? 6.140 -16.724 2.378 1.00 97.12 82 ASP A CA 1
ATOM 630 C C . ASP A 1 82 ? 7.131 -15.563 2.591 1.00 97.12 82 ASP A C 1
ATOM 632 O O . ASP A 1 82 ? 6.757 -14.410 2.843 1.00 97.12 82 ASP A O 1
ATOM 636 N N . LYS A 1 83 ? 8.429 -15.874 2.486 1.00 96.56 83 LYS A N 1
ATOM 637 C CA . LYS A 1 83 ? 9.516 -14.925 2.757 1.00 96.56 83 LYS A CA 1
ATOM 638 C C . LYS A 1 83 ? 9.472 -13.677 1.865 1.00 96.56 83 LYS A C 1
ATOM 640 O O . LYS A 1 83 ? 9.974 -12.641 2.293 1.00 96.56 83 LYS A O 1
ATOM 645 N N . ASN A 1 84 ? 8.868 -13.771 0.681 1.00 96.38 84 ASN A N 1
ATOM 646 C CA . ASN A 1 84 ? 8.760 -12.688 -0.291 1.00 96.38 84 ASN A CA 1
ATOM 647 C C . ASN A 1 84 ? 7.414 -11.955 -0.232 1.00 96.38 84 ASN A C 1
ATOM 649 O O . ASN A 1 84 ? 7.260 -10.958 -0.927 1.00 96.38 84 ASN A O 1
ATOM 653 N N . ILE A 1 85 ? 6.451 -12.435 0.561 1.00 97.62 85 ILE A N 1
ATOM 654 C CA . ILE A 1 85 ? 5.089 -11.896 0.605 1.00 97.62 85 ILE A CA 1
ATOM 655 C C . ILE A 1 85 ? 4.890 -11.029 1.842 1.00 97.62 85 ILE A C 1
ATOM 657 O O . ILE A 1 85 ? 5.172 -11.460 2.957 1.00 97.62 85 ILE A O 1
ATOM 661 N N . LEU A 1 86 ? 4.341 -9.835 1.655 1.00 98.00 86 LEU A N 1
ATOM 662 C CA . LEU A 1 86 ? 3.774 -8.975 2.696 1.00 98.00 86 LEU A CA 1
ATOM 663 C C . LEU A 1 86 ? 2.297 -8.715 2.387 1.00 98.00 86 LEU A C 1
ATOM 665 O O . LEU A 1 86 ? 1.771 -9.208 1.389 1.00 98.00 86 LEU A O 1
ATOM 669 N N . SER A 1 87 ? 1.615 -7.950 3.239 1.00 98.06 87 SER A N 1
ATOM 670 C CA . SER A 1 87 ? 0.279 -7.449 2.914 1.00 98.06 87 SER A CA 1
ATOM 671 C C . SER A 1 87 ? 0.330 -5.987 2.497 1.00 98.06 87 SER A C 1
ATOM 673 O O . SER A 1 87 ? 1.059 -5.203 3.102 1.00 98.06 87 SER A O 1
ATOM 675 N N . PHE A 1 88 ? -0.517 -5.602 1.550 1.00 98.62 88 PHE A N 1
ATOM 676 C CA . PHE A 1 88 ? -0.835 -4.210 1.254 1.00 98.62 88 PHE A CA 1
ATOM 677 C C . PHE A 1 88 ? -2.333 -4.014 1.453 1.00 98.62 88 PHE A C 1
ATOM 679 O O . PHE A 1 88 ? -3.137 -4.648 0.773 1.00 98.62 88 PHE A O 1
ATOM 686 N N . SER A 1 89 ? -2.704 -3.211 2.444 1.00 98.38 89 SER A N 1
ATOM 687 C CA . SER A 1 89 ? -4.090 -3.064 2.892 1.00 98.38 89 SER A CA 1
ATOM 688 C C . SER A 1 89 ? -4.582 -1.650 2.633 1.00 98.38 89 SER A C 1
ATOM 690 O O . SER A 1 89 ? -3.900 -0.690 2.987 1.00 98.38 89 SER A O 1
ATOM 692 N N . ILE A 1 90 ? -5.755 -1.525 2.023 1.00 98.06 90 ILE A N 1
ATOM 693 C CA . ILE A 1 90 ? -6.312 -0.258 1.546 1.00 98.06 90 ILE A CA 1
ATOM 694 C C . ILE A 1 90 ? -7.733 -0.118 2.098 1.00 98.06 90 ILE A C 1
ATOM 696 O O . ILE A 1 90 ? -8.517 -1.063 1.959 1.00 98.06 90 ILE A O 1
ATOM 700 N N . PRO A 1 91 ? -8.091 1.016 2.723 1.00 97.31 91 PRO A N 1
ATOM 701 C CA . PRO A 1 91 ? -9.487 1.339 3.011 1.00 97.31 91 PRO A CA 1
ATOM 702 C C . PRO A 1 91 ? -10.348 1.232 1.746 1.00 97.31 91 PRO A C 1
ATOM 704 O O . PRO A 1 91 ? -9.904 1.631 0.674 1.00 97.31 91 PRO A O 1
ATOM 707 N N . TYR A 1 92 ? -11.554 0.670 1.848 1.00 95.50 92 TYR A N 1
ATOM 708 C CA . TYR A 1 92 ? -12.341 0.320 0.658 1.00 95.50 92 TYR A CA 1
ATOM 709 C C . TYR A 1 92 ? -12.688 1.527 -0.225 1.00 95.50 92 TYR A C 1
ATOM 711 O O . TYR A 1 92 ? -12.480 1.462 -1.430 1.00 95.50 92 TYR A O 1
ATOM 719 N N . GLU A 1 93 ? -13.110 2.648 0.363 1.00 94.12 93 GLU A N 1
ATOM 720 C CA . GLU A 1 93 ? -13.385 3.882 -0.393 1.00 94.12 93 GLU A CA 1
ATOM 721 C C . GLU A 1 93 ? -12.144 4.361 -1.158 1.00 94.12 93 GLU A C 1
ATOM 723 O O . GLU A 1 93 ? -12.213 4.643 -2.350 1.00 94.12 93 GLU A O 1
ATOM 728 N N . ARG A 1 94 ? -10.974 4.325 -0.508 1.00 95.81 94 ARG A N 1
ATOM 729 C CA . ARG A 1 94 ? -9.702 4.671 -1.149 1.00 95.81 94 ARG A CA 1
ATOM 730 C C . ARG A 1 94 ? -9.341 3.710 -2.284 1.00 95.81 94 ARG A C 1
ATOM 732 O O . ARG A 1 94 ? -8.741 4.119 -3.272 1.00 95.81 94 ARG A O 1
ATOM 739 N N . PHE A 1 95 ? -9.678 2.430 -2.148 1.00 96.69 95 PHE A N 1
ATOM 740 C CA . PHE A 1 95 ? -9.476 1.452 -3.213 1.00 96.69 95 PHE A CA 1
ATOM 741 C C . PHE A 1 95 ? -10.328 1.769 -4.449 1.00 96.69 95 PHE A C 1
ATOM 743 O O . PHE A 1 95 ? -9.800 1.663 -5.550 1.00 96.69 95 PHE A O 1
ATOM 750 N N . LEU A 1 96 ? -11.585 2.195 -4.279 1.00 95.50 96 LEU A N 1
ATOM 751 C CA . LEU A 1 96 ? -12.455 2.582 -5.399 1.00 95.50 96 LEU A CA 1
ATOM 752 C C . LEU A 1 96 ? -11.888 3.790 -6.158 1.00 95.50 96 LEU A C 1
ATOM 754 O O . LEU A 1 96 ? -11.785 3.756 -7.378 1.00 95.50 96 LEU A O 1
ATOM 758 N N . GLU A 1 97 ? -11.412 4.812 -5.440 1.00 95.62 97 GLU A N 1
ATOM 759 C CA . GLU A 1 97 ? -10.736 5.963 -6.061 1.00 95.62 97 GLU A CA 1
ATOM 760 C C . GLU A 1 97 ? -9.487 5.543 -6.849 1.00 95.62 97 GLU A C 1
ATOM 762 O O . GLU A 1 97 ? -9.208 6.058 -7.932 1.00 95.62 97 GLU A O 1
ATOM 767 N N . MET A 1 98 ? -8.706 4.602 -6.310 1.00 96.75 98 MET A N 1
ATOM 768 C CA . MET A 1 98 ? -7.568 4.043 -7.035 1.00 96.75 98 MET A CA 1
ATOM 769 C C . MET A 1 98 ? -8.039 3.272 -8.274 1.00 96.75 98 MET A C 1
ATOM 771 O O . MET A 1 98 ? -7.458 3.447 -9.336 1.00 96.75 98 MET A O 1
ATOM 775 N N . GLU A 1 99 ? -9.084 2.450 -8.176 1.00 96.00 99 GLU A N 1
ATOM 776 C CA . GLU A 1 99 ? -9.633 1.680 -9.300 1.00 96.00 99 GLU A CA 1
ATOM 777 C C . GLU A 1 99 ? -10.046 2.580 -10.476 1.00 96.00 99 GLU A C 1
ATOM 779 O O . GLU A 1 99 ? -9.647 2.313 -11.613 1.00 96.00 99 GLU A O 1
ATOM 784 N N . ASP A 1 100 ? -10.716 3.701 -10.198 1.00 96.81 100 ASP A N 1
ATOM 785 C CA . ASP A 1 100 ? -11.128 4.685 -11.210 1.00 96.81 100 ASP A CA 1
ATOM 786 C C . ASP A 1 100 ? -9.936 5.302 -11.968 1.00 96.81 100 ASP A C 1
ATOM 788 O O . ASP A 1 100 ? -10.050 5.689 -13.132 1.00 96.81 100 ASP A O 1
ATOM 792 N N . ASN A 1 101 ? -8.757 5.351 -11.342 1.00 96.38 101 ASN A N 1
ATOM 793 C CA . ASN A 1 101 ? -7.541 5.905 -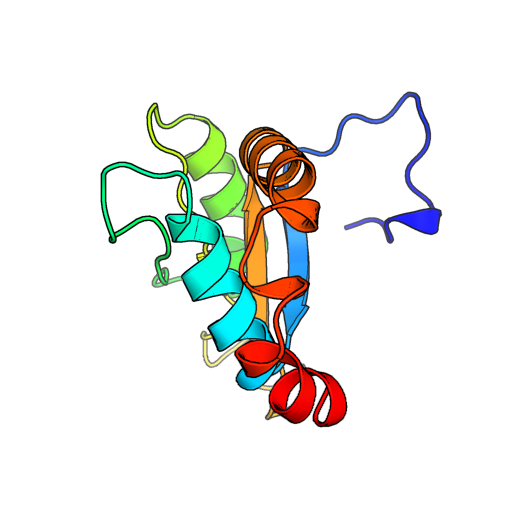11.936 1.00 96.38 101 ASN A CA 1
ATOM 794 C C . ASN A 1 101 ? -6.727 4.888 -12.759 1.00 96.38 101 ASN A C 1
ATOM 796 O O . ASN A 1 101 ? -5.714 5.262 -13.358 1.00 96.38 101 ASN A O 1
ATOM 800 N N . VAL A 1 102 ? -7.107 3.602 -12.801 1.00 94.69 102 VAL A N 1
ATOM 801 C CA . VAL A 1 102 ? -6.274 2.533 -13.391 1.00 94.69 102 VAL A CA 1
ATOM 802 C C . VAL A 1 102 ? -5.926 2.807 -14.851 1.00 94.69 102 VAL A C 1
ATOM 804 O O . VAL A 1 102 ? -4.748 2.715 -15.211 1.00 94.69 102 VAL A O 1
ATOM 807 N N . GLU A 1 103 ? -6.912 3.156 -15.682 1.00 93.88 103 GLU A N 1
ATOM 808 C CA . GLU A 1 103 ? -6.714 3.341 -17.127 1.00 93.88 103 GLU A CA 1
ATOM 809 C C . GLU A 1 103 ? -5.747 4.494 -17.437 1.00 93.88 103 GLU A C 1
ATOM 811 O O . GLU A 1 103 ? -4.869 4.380 -18.305 1.00 93.88 103 GLU A O 1
ATOM 816 N N . GLU A 1 104 ? -5.863 5.587 -16.684 1.00 94.00 104 GLU A N 1
ATOM 817 C CA . GLU A 1 104 ? -5.066 6.800 -16.873 1.00 94.00 104 GLU A CA 1
ATOM 818 C C . GLU A 1 104 ? -3.668 6.700 -16.245 1.00 94.00 104 GLU A C 1
ATOM 820 O O . GLU A 1 104 ? -2.732 7.362 -16.705 1.00 94.00 104 GLU A O 1
ATOM 825 N N . SER A 1 105 ? -3.502 5.830 -15.246 1.00 93.88 105 SER A N 1
ATOM 826 C CA . SER A 1 105 ? -2.267 5.680 -14.476 1.00 93.88 105 SER A CA 1
ATOM 827 C C . SER A 1 105 ? -1.078 5.102 -15.259 1.00 93.88 105 SER A C 1
ATOM 829 O O . SER A 1 105 ? -1.157 4.671 -16.414 1.00 93.88 105 SER A O 1
ATOM 831 N N . PHE A 1 106 ? 0.068 5.026 -14.572 1.00 94.62 106 PHE A N 1
ATOM 832 C CA . PHE A 1 106 ? 1.285 4.388 -15.079 1.00 94.62 106 PHE A CA 1
ATOM 833 C C . PHE A 1 106 ? 1.133 2.875 -15.343 1.00 94.62 106 PHE A C 1
ATOM 835 O O . PHE A 1 106 ? 1.953 2.311 -16.069 1.00 94.62 106 PHE A O 1
ATOM 842 N N . LEU A 1 107 ? 0.102 2.216 -14.793 1.00 93.38 107 LEU A N 1
ATOM 843 C CA . LEU A 1 107 ? -0.113 0.769 -14.930 1.00 93.38 107 LEU A CA 1
ATOM 844 C C . LEU A 1 107 ? -0.372 0.337 -16.383 1.00 93.38 107 LEU A C 1
ATOM 846 O O . LEU A 1 107 ? -0.122 -0.818 -16.733 1.00 93.38 107 LEU A O 1
ATOM 850 N N . THR A 1 108 ? -0.833 1.257 -17.237 1.00 91.00 108 THR A N 1
ATOM 851 C CA . THR A 1 108 ? -1.056 1.028 -18.676 1.00 91.00 108 THR A CA 1
ATOM 852 C C . THR A 1 108 ? 0.141 1.422 -19.549 1.00 91.00 108 THR A C 1
ATOM 854 O O . THR A 1 108 ? 0.078 1.296 -20.772 1.00 91.00 108 THR A O 1
ATOM 857 N N . LYS A 1 109 ? 1.237 1.914 -18.956 1.00 91.88 109 LYS A N 1
ATOM 858 C CA . LYS A 1 109 ? 2.382 2.486 -19.684 1.00 91.88 109 LYS A CA 1
ATOM 859 C C . LYS A 1 109 ? 3.542 1.497 -19.792 1.00 91.88 109 LYS A C 1
ATOM 861 O O . LYS A 1 109 ? 3.722 0.618 -18.949 1.00 91.88 109 LYS A O 1
ATOM 866 N N . GLU A 1 110 ? 4.392 1.698 -20.800 1.00 93.12 110 GLU A N 1
ATOM 867 C CA . GLU A 1 110 ? 5.544 0.828 -21.092 1.00 93.12 110 GLU A CA 1
ATOM 868 C C . GLU A 1 110 ? 6.520 0.691 -19.916 1.00 93.12 110 GLU A C 1
ATOM 870 O O . GLU A 1 110 ? 7.128 -0.359 -19.744 1.00 93.12 110 GLU A O 1
ATOM 875 N N . THR A 1 111 ? 6.636 1.713 -19.061 1.00 91.00 111 THR A N 1
ATOM 876 C CA . THR A 1 111 ? 7.502 1.676 -17.871 1.00 91.00 111 THR A CA 1
ATOM 877 C C . THR A 1 111 ? 7.109 0.573 -16.884 1.00 91.00 111 THR A C 1
ATOM 879 O O . THR A 1 111 ? 7.983 0.008 -16.229 1.00 91.00 111 THR A O 1
ATOM 882 N N . TRP A 1 112 ? 5.818 0.240 -16.777 1.00 94.62 112 TRP A N 1
ATOM 883 C CA . TRP A 1 112 ? 5.343 -0.820 -15.885 1.00 94.62 112 TRP A CA 1
ATOM 884 C C . TRP A 1 112 ? 5.461 -2.220 -16.502 1.00 94.62 112 TRP A C 1
ATOM 886 O O . TRP A 1 112 ? 5.588 -3.198 -15.766 1.00 94.62 112 TRP A O 1
ATOM 896 N N . ALA A 1 113 ? 5.467 -2.339 -17.835 1.00 93.25 113 ALA A N 1
ATOM 897 C CA . ALA A 1 113 ? 5.387 -3.630 -18.524 1.00 93.25 113 ALA A CA 1
ATOM 898 C C . ALA A 1 113 ? 6.488 -4.637 -18.108 1.00 93.25 113 ALA A C 1
ATOM 900 O O . ALA A 1 113 ? 6.129 -5.745 -17.714 1.00 93.25 113 ALA A O 1
ATOM 901 N N . PRO A 1 114 ? 7.790 -4.275 -18.045 1.00 95.19 114 PRO A N 1
ATOM 902 C CA . PRO A 1 114 ? 8.829 -5.213 -17.607 1.00 95.19 114 PRO A CA 1
ATOM 903 C C . PRO A 1 114 ? 8.709 -5.638 -16.138 1.00 95.19 114 PRO A C 1
ATOM 905 O O . PRO A 1 114 ? 9.223 -6.683 -15.749 1.00 95.19 114 PRO A O 1
ATOM 908 N N . ILE A 1 115 ? 8.082 -4.809 -15.295 1.00 94.25 115 ILE A N 1
ATOM 909 C CA . ILE A 1 115 ? 7.860 -5.127 -13.879 1.00 94.25 115 ILE A CA 1
ATOM 910 C C . ILE A 1 115 ? 6.662 -6.064 -13.749 1.00 94.25 115 ILE A C 1
ATOM 912 O O . ILE A 1 115 ? 6.724 -7.018 -12.981 1.00 94.25 115 ILE A O 1
ATOM 916 N N . LYS A 1 116 ? 5.610 -5.842 -14.544 1.00 91.50 116 LYS A N 1
ATOM 917 C CA . LYS A 1 116 ? 4.438 -6.719 -14.611 1.00 91.50 116 LYS A CA 1
ATOM 918 C C . LYS A 1 116 ? 4.811 -8.164 -14.958 1.00 91.50 116 LYS A C 1
ATOM 920 O O . LYS A 1 116 ? 4.234 -9.075 -14.381 1.00 91.50 116 LYS A O 1
ATOM 925 N N . ASP A 1 117 ? 5.810 -8.368 -15.816 1.00 93.44 117 ASP A N 1
ATOM 926 C CA . ASP A 1 117 ? 6.305 -9.702 -16.192 1.00 93.44 117 ASP A CA 1
ATOM 927 C C . ASP A 1 117 ? 7.029 -10.450 -15.050 1.00 93.44 117 ASP A C 1
ATOM 929 O O . ASP A 1 117 ? 7.333 -11.637 -15.175 1.00 93.44 117 ASP A O 1
ATOM 933 N N . ARG A 1 118 ? 7.329 -9.771 -13.933 1.00 91.50 118 ARG A N 1
ATOM 934 C CA . ARG A 1 118 ? 7.983 -10.346 -12.741 1.00 91.50 118 ARG A CA 1
ATOM 935 C C . ARG A 1 118 ? 6.986 -10.776 -11.654 1.00 91.50 118 ARG A C 1
ATOM 937 O O . ARG A 1 118 ? 7.425 -11.235 -10.597 1.00 91.50 118 ARG A O 1
ATOM 944 N N . ILE A 1 119 ? 5.684 -10.584 -11.885 1.00 88.00 119 ILE A N 1
ATOM 945 C CA . ILE A 1 119 ? 4.597 -10.792 -10.913 1.00 88.00 119 ILE A CA 1
ATOM 946 C C . ILE A 1 119 ? 3.901 -12.133 -11.142 1.00 88.00 119 ILE A C 1
ATOM 948 O O . ILE A 1 119 ? 3.614 -12.467 -12.311 1.00 88.00 119 ILE A O 1
#

Secondary structure (DSSP, 8-state):
---GGG--TT---SEEEEEE-HHHHHHHHHHHTTT-SSS--EEE-SS-HHIIIIIHHHHHTTSSSPPEEEE--STTTTTSS-TT-EEEEEEHHHHHHHHHTTTTSGGGSTTTHHHHTT-

pLDDT: mean 94.95, std 2.77, range [81.94, 98.62]

Radius of gyration: 14.36 Å; chains: 1; bounding box: 35×34×37 Å

Sequence (119 aa):
MKPLDKVTEDEEPKVIVFLVNADQISGLTFFANYDQPTQDNVTTFFGAGCHSTILQPIEQSKSDTPKALIGLTDPSARKFVDKNILSFSIPYERFLEMEDNVEESFLTKETWAPIKDRI

Foldseek 3Di:
DDPPVPDDPPDDDFKDKDWDFPLVCVVVLCLLCVPPPDNPQEDEDPDDQCCQGPVVQSVLLPDPRRHKYWGCPDPVSCVPDDVRITMIMHGPVSVVVSVVCCVVDCVVPPVCVVSVVVD